Protein AF-A0A7S3YIJ9-F1 (afdb_monomer_lite)

Structure (mmCIF, N/CA/C/O backbone):
data_AF-A0A7S3YIJ9-F1
#
_entry.id   AF-A0A7S3YIJ9-F1
#
loop_
_atom_site.group_PDB
_atom_site.id
_atom_site.type_symbol
_atom_site.label_atom_id
_atom_site.label_alt_id
_atom_site.label_comp_id
_atom_site.label_asym_id
_atom_site.label_entity_id
_atom_site.label_seq_id
_atom_site.pdbx_PDB_ins_code
_atom_site.Cartn_x
_atom_site.Cartn_y
_atom_site.Cartn_z
_atom_site.occupancy
_atom_site.B_iso_or_equiv
_atom_site.auth_seq_id
_atom_site.auth_comp_id
_atom_site.auth_asym_id
_atom_site.auth_atom_id
_atom_site.pdbx_PDB_model_num
ATOM 1 N N . LEU A 1 1 ? -0.902 19.589 3.875 1.00 60.12 1 LEU A N 1
ATOM 2 C CA . LEU A 1 1 ? -0.367 18.543 4.776 1.00 60.12 1 LEU A CA 1
ATOM 3 C C . LEU A 1 1 ? 0.144 17.341 3.980 1.00 60.12 1 LEU A C 1
ATOM 5 O O . LEU A 1 1 ? 1.336 17.088 4.022 1.00 60.12 1 LEU A O 1
ATOM 9 N N . ASN A 1 2 ? -0.699 16.703 3.159 1.00 70.19 2 ASN A N 1
ATOM 10 C CA . ASN A 1 2 ? -0.339 15.495 2.394 1.00 70.19 2 ASN A CA 1
ATOM 11 C C . ASN A 1 2 ? 0.846 15.677 1.423 1.00 70.19 2 ASN A C 1
ATOM 13 O O . ASN A 1 2 ? 1.626 14.752 1.245 1.00 70.19 2 ASN A O 1
ATOM 17 N N . GLY A 1 3 ? 1.029 16.872 0.844 1.00 78.56 3 GLY A N 1
ATOM 18 C CA . GLY A 1 3 ? 2.178 17.152 -0.028 1.00 78.56 3 GLY A CA 1
ATOM 19 C C . GLY A 1 3 ? 3.529 17.107 0.697 1.00 78.56 3 GLY A C 1
ATOM 20 O O . GLY A 1 3 ? 4.491 16.573 0.164 1.00 78.56 3 GLY A O 1
ATOM 21 N N . TRP A 1 4 ? 3.597 17.590 1.941 1.00 83.06 4 TRP A N 1
ATOM 22 C CA . TRP A 1 4 ? 4.830 17.557 2.738 1.00 83.06 4 TRP A CA 1
ATOM 23 C C . TRP A 1 4 ? 5.163 16.134 3.202 1.00 83.06 4 TRP A C 1
ATOM 25 O O . TRP A 1 4 ? 6.315 15.713 3.170 1.00 83.06 4 TRP A O 1
ATOM 35 N N . THR A 1 5 ? 4.137 15.352 3.550 1.00 84.25 5 THR A N 1
ATOM 36 C CA . THR A 1 5 ? 4.284 13.919 3.835 1.00 84.25 5 THR A CA 1
ATOM 37 C C . THR A 1 5 ? 4.811 13.159 2.619 1.00 84.25 5 THR A C 1
ATOM 39 O O . THR A 1 5 ? 5.707 12.339 2.778 1.00 84.25 5 THR A O 1
ATOM 42 N N . ALA A 1 6 ? 4.325 13.466 1.411 1.00 83.19 6 ALA A N 1
ATOM 43 C CA . ALA A 1 6 ? 4.804 12.836 0.181 1.00 83.19 6 ALA A CA 1
ATOM 44 C C . ALA A 1 6 ? 6.285 13.144 -0.100 1.00 83.19 6 ALA A C 1
ATOM 46 O O . ALA A 1 6 ? 7.023 12.250 -0.505 1.00 83.19 6 ALA A O 1
ATOM 47 N N . VAL A 1 7 ? 6.741 14.372 0.176 1.00 86.56 7 VAL A N 1
ATOM 48 C CA . VAL A 1 7 ? 8.161 14.745 0.044 1.00 86.56 7 VAL A CA 1
ATOM 49 C C . VAL A 1 7 ? 9.034 13.907 0.975 1.00 86.56 7 VAL A C 1
ATOM 51 O O . VAL A 1 7 ? 10.029 13.339 0.531 1.00 86.56 7 VAL A O 1
ATOM 54 N N . PHE A 1 8 ? 8.653 13.768 2.247 1.00 87.88 8 PHE A N 1
ATOM 55 C CA . PHE A 1 8 ? 9.411 12.926 3.173 1.00 87.88 8 PHE A CA 1
ATOM 56 C C . PHE A 1 8 ? 9.314 11.441 2.844 1.00 87.88 8 PHE A C 1
ATOM 58 O O . PHE A 1 8 ? 10.317 10.743 2.927 1.00 87.88 8 PHE A O 1
ATOM 65 N N . GLN A 1 9 ? 8.146 10.950 2.434 1.00 88.12 9 GLN A N 1
ATOM 66 C CA . GLN A 1 9 ? 7.983 9.566 2.002 1.00 88.12 9 GLN A CA 1
ATOM 67 C C . GLN A 1 9 ? 8.887 9.259 0.807 1.00 88.12 9 GLN A C 1
ATOM 69 O O . GLN A 1 9 ? 9.525 8.216 0.800 1.00 88.12 9 GLN A O 1
ATOM 74 N N . PHE A 1 10 ? 9.005 10.175 -0.156 1.00 87.44 10 PHE A N 1
ATOM 75 C CA . PHE A 1 10 ? 9.940 10.036 -1.269 1.00 87.44 10 PHE A CA 1
ATOM 76 C C . PHE A 1 10 ? 11.404 10.093 -0.804 1.00 87.44 10 PHE A C 1
ATOM 78 O O . PHE A 1 10 ? 12.212 9.253 -1.198 1.00 87.44 10 PHE A O 1
ATOM 85 N N . ALA A 1 11 ? 11.740 11.026 0.094 1.00 89.81 11 ALA A N 1
ATOM 86 C CA . ALA A 1 11 ? 13.089 11.158 0.641 1.00 89.81 11 ALA A CA 1
ATOM 87 C C . ALA A 1 11 ? 13.539 9.910 1.419 1.00 89.81 11 ALA A C 1
ATOM 89 O O . ALA A 1 11 ? 14.686 9.496 1.288 1.00 89.81 11 ALA A O 1
ATOM 90 N N . PHE A 1 12 ? 12.642 9.291 2.192 1.00 89.88 12 PHE A N 1
ATOM 91 C CA . PHE A 1 12 ? 12.912 8.046 2.914 1.00 89.88 12 PHE A CA 1
ATOM 92 C C . PHE A 1 12 ? 12.752 6.797 2.038 1.00 89.88 12 PHE A C 1
ATOM 94 O O . PHE A 1 12 ? 13.395 5.787 2.312 1.00 89.88 12 PHE A O 1
ATOM 101 N N . ALA A 1 13 ? 11.971 6.845 0.957 1.00 86.88 13 ALA A N 1
ATOM 102 C CA . ALA A 1 13 ? 11.874 5.734 0.013 1.00 86.88 13 ALA A CA 1
ATOM 103 C C . ALA A 1 13 ? 13.211 5.458 -0.689 1.00 86.88 13 ALA A C 1
ATOM 105 O O . ALA A 1 13 ? 13.524 4.301 -0.937 1.00 86.88 13 ALA A O 1
ATOM 106 N N . LEU A 1 14 ? 14.029 6.484 -0.954 1.00 85.06 14 LEU A N 1
ATOM 107 C CA . LEU A 1 14 ? 15.352 6.329 -1.576 1.00 85.06 14 LEU A CA 1
ATOM 108 C C . LEU A 1 14 ? 16.327 5.447 -0.767 1.00 85.06 14 LEU A C 1
ATOM 110 O O . LEU A 1 14 ? 16.846 4.485 -1.332 1.00 85.06 14 LEU A O 1
ATOM 114 N N . PRO A 1 15 ? 16.586 5.691 0.532 1.00 85.62 15 PRO A N 1
ATOM 115 C CA . PRO A 1 15 ? 17.427 4.801 1.328 1.00 85.62 15 PRO A CA 1
ATOM 116 C C . PRO A 1 15 ? 16.769 3.439 1.575 1.00 85.62 15 PRO A C 1
ATOM 118 O O . PRO A 1 15 ? 17.477 2.437 1.632 1.00 85.62 15 PRO A O 1
ATOM 121 N N . LEU A 1 16 ? 15.434 3.370 1.676 1.00 85.31 16 LEU A N 1
ATOM 122 C CA . LEU A 1 16 ? 14.714 2.096 1.801 1.00 85.31 16 LEU A CA 1
ATOM 123 C C . LEU A 1 16 ? 14.695 1.282 0.495 1.00 85.31 16 LEU A C 1
ATOM 125 O O . LEU A 1 16 ? 14.487 0.071 0.544 1.00 85.31 16 LEU A O 1
ATOM 129 N N . ALA A 1 17 ? 14.965 1.901 -0.655 1.00 82.69 17 ALA A N 1
ATOM 130 C CA . ALA A 1 17 ? 15.086 1.190 -1.921 1.00 82.69 17 ALA A CA 1
ATOM 131 C C . ALA A 1 17 ? 16.295 0.243 -1.932 1.00 82.69 17 ALA A C 1
ATOM 133 O O . ALA A 1 17 ? 16.249 -0.770 -2.617 1.00 82.69 17 ALA A O 1
ATOM 134 N N . LEU A 1 18 ? 17.344 0.520 -1.146 1.00 82.81 18 LEU A N 1
ATOM 135 C CA . LEU A 1 18 ? 18.529 -0.340 -1.039 1.00 82.81 18 LEU A CA 1
ATOM 136 C C . LEU A 1 18 ? 18.207 -1.732 -0.465 1.00 82.81 18 LEU A C 1
ATOM 138 O O . LEU A 1 18 ? 18.476 -2.721 -1.144 1.00 82.81 18 LEU A O 1
ATOM 142 N N . PRO A 1 19 ? 17.620 -1.869 0.741 1.00 83.44 19 PRO A N 1
ATOM 143 C CA . PRO A 1 19 ? 17.236 -3.182 1.249 1.00 83.44 19 PRO A CA 1
ATOM 144 C C . PRO A 1 19 ? 16.117 -3.818 0.418 1.00 83.44 19 PRO A C 1
ATOM 146 O O . PRO A 1 19 ? 16.112 -5.034 0.266 1.00 83.44 19 PRO A O 1
ATOM 149 N N . ALA A 1 20 ? 15.206 -3.025 -0.159 1.00 81.00 20 ALA A N 1
ATOM 150 C CA . ALA A 1 20 ? 14.156 -3.550 -1.032 1.00 81.00 20 ALA A CA 1
ATOM 151 C C . ALA A 1 20 ? 14.728 -4.180 -2.315 1.00 81.00 20 ALA A C 1
ATOM 153 O O . ALA A 1 20 ? 14.278 -5.240 -2.729 1.00 81.00 20 ALA A O 1
ATOM 154 N N . ALA A 1 21 ? 15.754 -3.564 -2.903 1.00 79.62 21 ALA A N 1
ATOM 155 C CA . ALA A 1 21 ? 16.477 -4.087 -4.058 1.00 79.62 21 ALA A CA 1
ATOM 156 C C . ALA A 1 21 ? 17.236 -5.390 -3.760 1.00 79.62 21 ALA A C 1
ATOM 158 O O . ALA A 1 21 ? 17.307 -6.268 -4.615 1.00 79.62 21 ALA A O 1
ATOM 159 N N . LEU A 1 22 ? 17.785 -5.522 -2.548 1.00 80.12 22 LEU A N 1
ATOM 160 C CA . LEU A 1 22 ? 18.491 -6.731 -2.114 1.00 80.12 22 LEU A CA 1
ATOM 161 C C . LEU A 1 22 ? 17.541 -7.876 -1.738 1.00 80.12 22 LEU A C 1
ATOM 163 O O . LEU A 1 22 ? 17.917 -9.037 -1.862 1.00 80.12 22 LEU A O 1
ATOM 167 N N . ALA A 1 23 ? 16.342 -7.549 -1.252 1.00 82.12 23 ALA A N 1
ATOM 168 C CA . ALA A 1 23 ? 15.307 -8.517 -0.889 1.00 82.12 23 ALA A CA 1
ATOM 169 C C . ALA A 1 23 ? 14.385 -8.896 -2.062 1.00 82.12 23 ALA A C 1
ATOM 171 O O . ALA A 1 23 ? 13.575 -9.808 -1.920 1.00 82.12 23 ALA A O 1
ATOM 172 N N . GLY A 1 24 ? 14.467 -8.178 -3.184 1.00 71.25 24 GLY A N 1
ATOM 173 C CA . GLY A 1 24 ? 13.693 -8.461 -4.385 1.00 71.25 24 GLY A CA 1
ATOM 174 C C . GLY A 1 24 ? 14.222 -9.676 -5.143 1.00 71.25 24 GLY A C 1
ATOM 175 O O . GLY A 1 24 ? 15.408 -9.995 -5.098 1.00 71.25 24 GLY A O 1
ATOM 176 N N . GLU A 1 25 ? 13.331 -10.331 -5.877 1.00 68.62 25 GLU A N 1
ATOM 177 C CA . GLU A 1 25 ? 13.675 -11.369 -6.845 1.00 68.62 25 GLU A CA 1
ATOM 178 C C . GLU A 1 25 ? 13.544 -10.765 -8.252 1.00 68.62 25 GLU A C 1
ATOM 180 O O . GLU A 1 25 ? 12.441 -10.356 -8.620 1.00 68.62 25 GLU A O 1
ATOM 185 N N . PRO A 1 26 ? 14.617 -10.666 -9.060 1.00 70.00 26 PRO A N 1
ATOM 186 C CA . PRO A 1 26 ? 16.020 -11.005 -8.794 1.00 70.00 26 PRO A CA 1
ATOM 187 C C . PRO A 1 26 ? 16.747 -9.961 -7.913 1.00 70.00 26 PRO A C 1
ATOM 189 O O . PRO A 1 26 ? 16.439 -8.770 -7.996 1.00 70.00 26 PRO A O 1
ATOM 192 N N . PRO A 1 27 ? 17.756 -10.369 -7.116 1.00 68.38 27 PRO A N 1
ATOM 193 C CA . PRO A 1 27 ? 18.505 -9.449 -6.265 1.00 68.38 27 PRO A CA 1
ATOM 194 C C . PRO A 1 27 ? 19.361 -8.520 -7.127 1.00 68.38 27 PRO A C 1
ATOM 196 O O . PRO A 1 27 ? 20.263 -8.968 -7.840 1.00 68.38 27 PRO A O 1
ATOM 199 N N . VAL A 1 28 ? 19.092 -7.217 -7.061 1.00 75.06 28 VAL A N 1
ATOM 200 C CA . VAL A 1 28 ? 19.828 -6.222 -7.851 1.00 75.06 28 VAL A CA 1
ATOM 201 C C . VAL A 1 28 ? 20.912 -5.566 -7.005 1.00 75.06 28 VAL A C 1
ATOM 203 O O . VAL A 1 28 ? 20.683 -5.134 -5.873 1.00 75.06 28 VAL A O 1
ATOM 206 N N . SER A 1 29 ? 22.122 -5.477 -7.559 1.00 79.31 29 SER A N 1
ATOM 207 C CA . SER A 1 29 ? 23.230 -4.817 -6.869 1.00 79.31 29 SER A CA 1
ATOM 208 C C . SER A 1 29 ? 22.936 -3.315 -6.714 1.00 79.31 29 SER A C 1
ATOM 210 O O . SER A 1 29 ? 22.378 -2.705 -7.632 1.00 79.31 29 SER A O 1
ATOM 212 N N . PRO A 1 30 ? 23.354 -2.659 -5.611 1.00 75.12 30 PRO A N 1
ATOM 213 C CA . PRO A 1 30 ? 23.094 -1.231 -5.378 1.00 75.12 30 PRO A CA 1
ATOM 214 C C . PRO A 1 30 ? 23.571 -0.300 -6.507 1.00 75.12 30 PRO A C 1
ATOM 216 O O . PRO A 1 30 ? 23.012 0.776 -6.704 1.00 75.12 30 PRO A O 1
ATOM 219 N N . SER A 1 31 ? 24.586 -0.716 -7.270 1.00 78.06 31 SER A N 1
ATOM 220 C CA . SER A 1 31 ? 25.124 0.003 -8.432 1.00 78.06 31 SER A CA 1
ATOM 221 C C . SER A 1 31 ? 24.225 -0.046 -9.672 1.00 78.06 31 SER A C 1
ATOM 223 O O . SER A 1 31 ? 24.299 0.841 -10.519 1.00 78.06 31 SER A O 1
ATOM 225 N N . GLU A 1 32 ? 23.374 -1.062 -9.793 1.00 81.62 32 GLU A N 1
ATOM 226 C CA . GLU A 1 32 ? 22.470 -1.264 -10.935 1.00 81.62 32 GLU A CA 1
ATOM 227 C C . GLU A 1 32 ? 21.066 -0.709 -10.663 1.00 81.62 32 GLU A C 1
ATOM 229 O O . GLU A 1 32 ? 20.266 -0.524 -11.577 1.00 81.62 32 GLU A O 1
ATOM 234 N N . LEU A 1 33 ? 20.792 -0.355 -9.409 1.00 81.25 33 LEU A N 1
ATOM 235 C CA . LEU A 1 33 ? 19.554 0.257 -8.939 1.00 81.25 33 LEU A CA 1
ATOM 236 C C . LEU A 1 33 ? 19.111 1.491 -9.757 1.00 81.25 33 LEU A C 1
ATOM 238 O O . LEU A 1 33 ? 17.955 1.519 -10.184 1.00 81.25 33 LEU A O 1
ATOM 242 N N . PRO A 1 34 ? 19.976 2.483 -10.070 1.00 84.50 34 PRO A N 1
ATOM 243 C CA . PRO A 1 34 ? 19.568 3.618 -10.902 1.00 84.50 34 PRO A CA 1
ATOM 244 C C . PRO A 1 34 ? 19.256 3.217 -12.350 1.00 84.50 34 PRO A C 1
ATOM 246 O O . PRO A 1 34 ? 18.376 3.816 -12.969 1.00 84.50 34 PRO A O 1
ATOM 249 N N . ARG A 1 35 ? 19.925 2.186 -12.885 1.00 83.81 35 ARG A N 1
ATOM 250 C CA . ARG A 1 35 ? 19.630 1.658 -14.223 1.00 83.81 35 ARG A CA 1
ATOM 251 C C . ARG A 1 35 ? 18.258 0.983 -14.239 1.00 83.81 35 ARG A C 1
ATOM 253 O O . ARG A 1 35 ? 17.462 1.300 -15.114 1.00 83.81 35 ARG A O 1
ATOM 260 N N . ASN A 1 36 ? 17.946 0.160 -13.238 1.00 81.06 36 ASN A N 1
ATOM 261 C CA . ASN A 1 36 ? 16.635 -0.483 -13.096 1.00 81.06 36 ASN A CA 1
ATOM 262 C C . ASN A 1 36 ? 15.500 0.537 -12.912 1.00 81.06 36 ASN A C 1
ATOM 264 O O . ASN A 1 36 ? 14.450 0.413 -13.539 1.00 81.06 36 ASN A O 1
ATOM 268 N N . LEU A 1 37 ? 15.723 1.595 -12.122 1.00 83.81 37 LEU A N 1
ATOM 269 C CA . LEU A 1 37 ? 14.760 2.695 -11.980 1.00 83.81 37 LEU A CA 1
ATOM 270 C C . LEU A 1 37 ? 14.493 3.399 -13.317 1.00 83.81 37 LEU A C 1
ATOM 272 O O . LEU A 1 37 ? 13.344 3.702 -13.637 1.00 83.81 37 LEU A O 1
A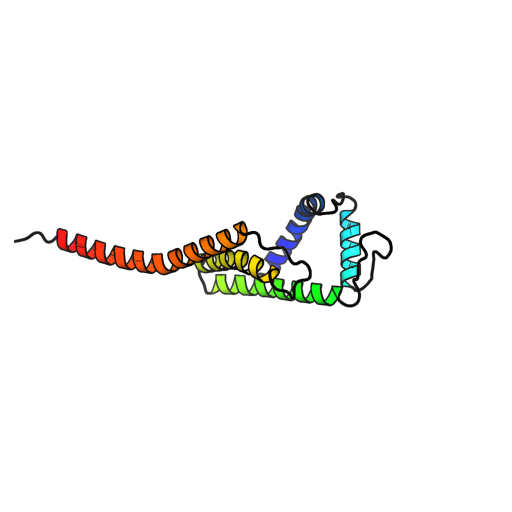TOM 276 N N . TRP A 1 38 ? 15.538 3.639 -14.112 1.00 84.88 38 TRP A N 1
ATOM 277 C CA . TRP A 1 38 ? 15.397 4.269 -15.423 1.00 84.88 38 TRP A CA 1
ATOM 278 C C . TRP A 1 38 ? 14.672 3.369 -16.430 1.00 84.88 38 TRP A C 1
ATOM 280 O O . TRP A 1 38 ? 13.804 3.836 -17.165 1.00 84.88 38 TRP A O 1
ATOM 290 N N . GLN A 1 39 ? 14.975 2.070 -16.434 1.00 81.94 39 GLN A N 1
ATOM 291 C CA . GLN A 1 39 ? 14.296 1.086 -17.283 1.00 81.94 39 GLN A CA 1
ATOM 292 C C . GLN A 1 39 ? 12.817 0.927 -16.897 1.00 81.94 39 GLN A C 1
ATOM 294 O O . GLN A 1 39 ? 11.957 0.886 -17.777 1.00 81.94 39 GLN A O 1
ATOM 299 N N . GLY A 1 40 ? 12.499 0.958 -15.600 1.00 80.50 40 GLY A N 1
ATOM 300 C CA . GLY A 1 40 ? 11.119 1.003 -15.112 1.00 80.50 40 GLY A CA 1
ATOM 301 C C . GLY A 1 40 ? 10.379 2.281 -15.527 1.00 80.50 40 GLY A C 1
ATOM 302 O O . GLY A 1 40 ? 9.212 2.222 -15.911 1.00 80.50 40 GLY A O 1
ATOM 303 N N . LEU A 1 41 ? 11.058 3.435 -15.529 1.00 84.31 41 LEU A N 1
ATOM 304 C CA . LEU A 1 41 ? 10.480 4.694 -16.013 1.00 84.31 41 LEU A CA 1
ATOM 305 C C . LEU A 1 41 ? 10.211 4.657 -17.526 1.00 84.31 41 LEU A C 1
ATOM 307 O O . LEU A 1 41 ? 9.171 5.130 -17.981 1.00 84.31 41 LEU A O 1
ATOM 311 N N . LEU A 1 42 ? 11.117 4.065 -18.306 1.00 82.25 42 LEU A N 1
ATOM 312 C CA . LEU A 1 42 ? 10.908 3.835 -19.737 1.00 82.25 42 LEU A CA 1
ATOM 313 C C . LEU A 1 42 ? 9.697 2.924 -19.979 1.00 82.25 42 LEU A C 1
ATOM 315 O O . LEU A 1 42 ? 8.850 3.261 -20.807 1.00 82.25 42 LEU A O 1
ATOM 319 N N . CYS A 1 43 ? 9.557 1.853 -19.194 1.00 80.94 43 CYS A N 1
ATOM 320 C CA . CYS A 1 43 ? 8.390 0.972 -19.233 1.00 80.94 43 CYS A CA 1
ATOM 321 C C . CYS A 1 43 ? 7.087 1.720 -18.905 1.00 80.94 43 CYS A C 1
ATOM 323 O O . CYS A 1 43 ? 6.075 1.544 -19.586 1.00 80.94 43 CYS A O 1
ATOM 325 N N . PHE A 1 44 ? 7.122 2.625 -17.921 1.00 82.00 44 PHE A N 1
ATOM 326 C CA . PHE A 1 44 ? 5.991 3.495 -17.591 1.00 82.00 44 PHE A CA 1
ATOM 327 C C . PHE A 1 44 ? 5.619 4.449 -18.737 1.00 82.00 44 PHE A C 1
ATOM 329 O O . PHE A 1 44 ? 4.439 4.689 -18.983 1.00 82.00 44 PHE A O 1
ATOM 336 N N . CYS A 1 45 ? 6.605 4.944 -19.486 1.00 82.38 45 CYS A N 1
ATOM 337 C CA . CYS A 1 45 ? 6.387 5.731 -20.703 1.00 82.38 45 CYS A CA 1
ATOM 338 C C . CYS A 1 45 ? 5.972 4.879 -21.9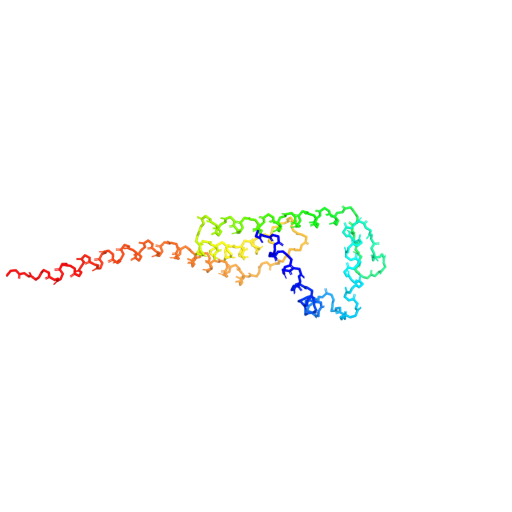21 1.00 82.38 45 CYS A C 1
ATOM 340 O O . CYS A 1 45 ? 5.811 5.420 -23.015 1.00 82.38 45 CYS A O 1
ATOM 342 N N . GLY A 1 46 ? 5.793 3.564 -21.757 1.00 73.62 46 GLY A N 1
ATOM 343 C CA . GLY A 1 46 ? 5.396 2.644 -22.825 1.00 73.62 46 GLY A CA 1
ATOM 344 C C . GLY A 1 46 ? 6.541 2.221 -23.747 1.00 73.62 46 GLY A C 1
ATOM 345 O O . GLY A 1 46 ? 6.284 1.673 -24.817 1.00 73.62 46 GLY A O 1
ATOM 346 N N . VAL A 1 47 ? 7.794 2.461 -23.353 1.00 78.19 47 VAL A N 1
ATOM 347 C CA . VAL A 1 47 ? 8.984 2.022 -24.088 1.00 78.19 47 VAL A CA 1
ATOM 348 C C . VAL A 1 47 ? 9.460 0.694 -23.506 1.00 78.19 47 VAL A C 1
ATOM 350 O O . VAL A 1 47 ? 9.866 0.623 -22.347 1.00 78.19 47 VAL A O 1
ATOM 353 N N . ASN A 1 48 ? 9.431 -0.364 -24.316 1.00 71.31 48 ASN A N 1
ATOM 354 C CA . ASN A 1 48 ? 9.967 -1.664 -23.915 1.00 71.31 48 ASN A CA 1
ATOM 355 C C . ASN A 1 48 ? 11.496 -1.556 -23.791 1.00 71.31 48 ASN A C 1
ATOM 357 O O . ASN A 1 48 ? 12.174 -1.255 -24.773 1.00 71.31 48 ASN A O 1
ATOM 361 N N . SER A 1 49 ? 12.033 -1.774 -22.586 1.00 61.84 49 SER A N 1
ATOM 362 C CA . SER A 1 49 ? 13.474 -1.655 -22.311 1.00 61.84 49 SER A CA 1
ATOM 363 C C . SER A 1 49 ? 14.217 -3.001 -22.276 1.00 61.84 49 SER A C 1
ATOM 365 O O . SER A 1 49 ? 15.448 -2.996 -22.324 1.00 61.84 49 SER A O 1
ATOM 367 N N . GLN A 1 50 ? 13.502 -4.121 -22.167 1.00 59.97 50 GLN A N 1
ATOM 368 C CA . GLN A 1 50 ? 14.032 -5.488 -22.087 1.00 59.97 50 GLN A CA 1
ATOM 369 C C . GLN A 1 50 ? 13.350 -6.342 -23.163 1.00 59.97 50 GLN A C 1
ATOM 371 O O . GLN A 1 50 ? 12.248 -6.850 -22.967 1.00 59.97 50 GLN A O 1
ATOM 376 N N . THR A 1 51 ? 13.981 -6.449 -24.334 1.00 57.38 51 THR A N 1
ATOM 377 C CA . THR A 1 51 ? 13.477 -7.235 -25.477 1.00 57.38 51 THR A CA 1
ATOM 378 C C . THR A 1 51 ? 14.216 -8.561 -25.680 1.00 57.38 51 THR A C 1
ATOM 380 O O . THR A 1 51 ? 13.814 -9.337 -26.540 1.00 57.38 51 THR A O 1
ATOM 383 N N . GLU A 1 52 ? 15.266 -8.850 -24.903 1.00 51.28 52 GLU A N 1
ATOM 384 C CA . GLU A 1 52 ? 16.052 -10.090 -24.990 1.00 51.28 52 GLU A CA 1
ATOM 385 C C . GLU A 1 52 ? 16.361 -10.642 -23.582 1.00 51.28 52 GLU A C 1
ATOM 387 O O . GLU A 1 52 ? 17.022 -9.977 -22.790 1.00 51.28 52 GLU A O 1
ATOM 392 N N . GLY A 1 53 ? 15.883 -11.855 -23.259 1.00 57.66 53 GLY A N 1
ATOM 393 C CA . GLY A 1 53 ? 16.085 -12.518 -21.956 1.00 57.66 53 GLY A CA 1
ATOM 394 C C . GLY A 1 53 ? 14.964 -13.507 -21.584 1.00 57.66 53 GLY A C 1
ATOM 395 O O . GLY A 1 53 ? 13.997 -13.648 -22.329 1.00 57.66 53 GLY A O 1
ATOM 396 N N . SER A 1 54 ? 15.074 -14.196 -20.434 1.00 52.47 54 SER A N 1
ATOM 397 C CA . SER A 1 54 ? 14.029 -15.120 -19.928 1.00 52.47 54 SER A CA 1
ATOM 398 C C . SER A 1 54 ? 12.826 -14.415 -19.285 1.00 52.47 54 SER A C 1
ATOM 400 O O . SER A 1 54 ? 11.819 -15.062 -19.014 1.00 52.47 54 SER A O 1
ATOM 402 N N . HIS A 1 55 ? 12.924 -13.102 -19.057 1.00 58.50 55 HIS A N 1
ATOM 403 C CA . HIS A 1 55 ? 11.868 -12.246 -18.517 1.00 58.50 55 HIS A CA 1
ATOM 404 C C . HIS A 1 55 ? 11.619 -11.105 -19.508 1.00 58.50 55 HIS A C 1
ATOM 406 O O . HIS A 1 55 ? 12.336 -10.108 -19.509 1.00 58.50 55 HIS A O 1
ATOM 412 N N . MET A 1 56 ? 10.664 -11.302 -20.419 1.00 59.28 56 MET A N 1
ATOM 413 C CA . MET A 1 56 ? 10.283 -10.287 -21.402 1.00 59.28 56 MET A CA 1
ATOM 414 C C . MET A 1 56 ? 9.290 -9.299 -20.790 1.00 59.28 56 MET A C 1
ATOM 416 O O . MET A 1 56 ? 8.218 -9.697 -20.333 1.00 59.28 56 MET A O 1
ATOM 420 N N . ASP A 1 57 ? 9.623 -8.010 -20.838 1.00 63.81 57 ASP A N 1
ATOM 421 C CA . ASP A 1 57 ? 8.738 -6.948 -20.365 1.00 63.81 57 ASP A CA 1
ATOM 422 C C . ASP A 1 57 ? 7.773 -6.525 -21.482 1.00 63.81 57 ASP A C 1
ATOM 424 O O . ASP A 1 57 ? 8.159 -5.901 -22.474 1.00 63.81 57 ASP A O 1
ATOM 428 N N . HIS A 1 58 ? 6.485 -6.824 -21.314 1.00 66.31 58 HIS A N 1
ATOM 429 C CA . HIS A 1 58 ? 5.422 -6.316 -22.184 1.00 66.31 58 HIS A CA 1
ATOM 430 C C . HIS A 1 58 ? 4.879 -4.983 -21.640 1.00 66.31 58 HIS A C 1
ATOM 432 O O . HIS A 1 58 ? 3.801 -4.927 -21.043 1.00 66.31 58 HIS A O 1
ATOM 438 N N . CYS A 1 59 ? 5.627 -3.892 -21.831 1.00 72.12 59 CYS A N 1
ATOM 439 C CA . CYS A 1 59 ? 5.232 -2.565 -21.341 1.00 72.12 59 CYS A CA 1
ATOM 440 C C . CYS A 1 59 ? 4.139 -1.922 -22.208 1.00 72.12 59 CYS A C 1
ATOM 442 O O . CYS A 1 59 ? 3.244 -1.259 -21.686 1.00 72.12 59 CYS A O 1
ATOM 444 N N . TYR A 1 60 ? 4.150 -2.137 -23.524 1.00 69.19 60 TYR A N 1
ATOM 445 C CA . TYR A 1 60 ? 3.132 -1.600 -24.435 1.00 69.19 60 TYR A CA 1
ATOM 446 C C . TYR A 1 60 ? 2.066 -2.653 -24.791 1.00 69.19 60 TYR A C 1
ATOM 448 O O . TYR A 1 60 ? 2.454 -3.753 -25.188 1.00 69.19 60 TYR A O 1
ATOM 456 N N . PRO A 1 61 ? 0.744 -2.358 -24.743 1.00 62.97 61 PRO A N 1
ATOM 457 C CA . PRO A 1 61 ? 0.060 -1.110 -24.348 1.00 62.97 61 PRO A CA 1
ATOM 458 C C . PRO A 1 61 ? -0.473 -1.093 -22.897 1.00 62.97 61 PRO A C 1
ATOM 460 O O . PRO A 1 61 ? -1.061 -0.106 -22.458 1.00 62.97 61 PRO A O 1
ATOM 463 N N . THR A 1 62 ? -0.325 -2.188 -22.152 1.00 70.50 62 THR A N 1
ATOM 464 C CA . THR A 1 62 ? -0.988 -2.401 -20.855 1.00 70.50 62 THR A CA 1
ATOM 465 C C . THR A 1 62 ? -0.224 -1.844 -19.655 1.00 70.50 62 THR A C 1
ATOM 467 O O . THR A 1 62 ? -0.855 -1.470 -18.666 1.00 70.50 62 THR A O 1
ATOM 470 N N . GLY A 1 63 ? 1.107 -1.744 -19.728 1.00 77.44 63 GLY A N 1
ATOM 471 C CA . GLY A 1 63 ? 1.964 -1.314 -18.617 1.00 77.44 63 GLY A CA 1
ATOM 472 C C . GLY A 1 63 ? 1.586 0.060 -18.048 1.00 77.44 63 GLY A C 1
ATOM 473 O O . GLY A 1 63 ? 1.239 0.141 -16.867 1.00 77.44 63 GLY A O 1
ATOM 474 N N . PRO A 1 64 ? 1.546 1.129 -18.867 1.00 82.12 64 PRO A N 1
ATOM 475 C CA . PRO A 1 64 ? 1.167 2.462 -18.406 1.00 82.12 64 PRO A CA 1
ATOM 476 C C . PRO A 1 64 ? -0.220 2.491 -17.757 1.00 82.12 64 PRO A C 1
ATOM 478 O O . PRO A 1 64 ? -0.399 3.112 -16.716 1.00 82.12 64 PRO A O 1
ATOM 481 N N . ILE A 1 65 ? -1.198 1.769 -18.318 1.00 83.25 65 ILE A N 1
ATOM 482 C CA . ILE A 1 65 ? -2.582 1.767 -17.822 1.00 83.25 65 ILE A CA 1
ATOM 483 C C . ILE A 1 65 ? -2.664 1.138 -16.428 1.00 83.25 65 ILE A C 1
ATOM 485 O O . ILE A 1 65 ? -3.247 1.739 -15.524 1.00 83.25 65 ILE A O 1
ATOM 489 N N . PHE A 1 66 ? -2.063 -0.039 -16.229 1.00 82.19 66 PHE A N 1
ATOM 490 C CA . PHE A 1 66 ? -2.066 -0.704 -14.923 1.00 82.19 66 PHE A CA 1
ATOM 491 C C . PHE A 1 66 ? -1.319 0.114 -13.867 1.00 82.19 66 PHE A C 1
ATOM 493 O O . PHE A 1 66 ? -1.826 0.284 -12.757 1.00 82.19 66 PHE A O 1
ATOM 500 N N . VAL A 1 67 ? -0.161 0.682 -14.217 1.00 83.81 67 VAL A N 1
ATOM 501 C CA . VAL A 1 67 ? 0.637 1.490 -13.283 1.00 83.81 67 VAL A CA 1
ATOM 502 C C . VAL A 1 67 ? -0.072 2.802 -12.938 1.00 83.81 67 VAL A C 1
ATOM 504 O O . VAL A 1 67 ? -0.144 3.164 -11.764 1.00 83.81 67 VAL A O 1
ATOM 507 N N . THR A 1 68 ? -0.659 3.503 -13.914 1.00 85.81 68 THR A N 1
ATOM 508 C CA . THR A 1 68 ? -1.433 4.729 -13.657 1.00 85.81 68 THR A CA 1
ATOM 509 C C . THR A 1 68 ? -2.666 4.446 -12.805 1.00 85.81 68 THR A C 1
ATOM 511 O O . THR A 1 68 ? -2.936 5.197 -11.867 1.00 85.81 68 THR A O 1
ATOM 514 N N . LEU A 1 69 ? -3.393 3.360 -13.079 1.00 88.31 69 LEU A N 1
ATOM 515 C CA . LEU A 1 69 ? -4.551 2.964 -12.280 1.00 88.31 69 LEU A CA 1
ATOM 516 C C . LEU A 1 69 ? -4.137 2.638 -10.838 1.00 88.31 69 LEU A C 1
ATOM 518 O O . LEU A 1 69 ? -4.747 3.139 -9.892 1.00 88.31 69 LEU A O 1
ATOM 522 N N . TYR A 1 70 ? -3.060 1.870 -10.664 1.00 85.81 70 TYR A N 1
ATOM 523 C CA . TYR A 1 70 ? -2.496 1.555 -9.352 1.00 85.81 70 TYR A CA 1
ATOM 524 C C . TYR A 1 70 ? -2.076 2.816 -8.585 1.00 85.81 70 TYR A C 1
ATOM 526 O O . TYR A 1 70 ? -2.433 2.975 -7.414 1.00 85.81 70 TYR A O 1
ATOM 534 N N . LEU A 1 71 ? -1.370 3.746 -9.234 1.00 86.62 71 LEU A N 1
ATOM 535 C CA . LEU A 1 71 ? -0.968 5.021 -8.633 1.00 86.62 71 LEU A CA 1
ATOM 536 C C . LEU A 1 71 ? -2.182 5.868 -8.234 1.00 86.62 71 LEU A C 1
ATOM 538 O O . LEU A 1 71 ? -2.214 6.403 -7.124 1.00 86.62 71 LEU A O 1
ATOM 542 N N . ALA A 1 72 ? -3.201 5.949 -9.091 1.00 90.94 72 ALA A N 1
ATOM 543 C CA . ALA A 1 72 ? -4.431 6.680 -8.801 1.00 90.94 72 ALA A CA 1
ATOM 544 C C . ALA A 1 72 ? -5.156 6.106 -7.570 1.00 90.94 72 ALA A C 1
ATOM 546 O O . ALA A 1 72 ? -5.540 6.865 -6.675 1.00 90.94 72 ALA A O 1
ATOM 547 N N . PHE A 1 73 ? -5.276 4.777 -7.471 1.00 88.62 73 PHE A N 1
ATOM 548 C CA . PHE A 1 73 ? -5.855 4.122 -6.294 1.00 88.62 73 PHE A CA 1
ATOM 549 C C . PHE A 1 73 ? -5.016 4.327 -5.030 1.00 88.62 73 PHE A C 1
ATOM 551 O O . PHE A 1 73 ? -5.585 4.598 -3.974 1.00 88.62 73 PHE A O 1
ATOM 558 N N . ASN A 1 74 ? -3.685 4.266 -5.116 1.00 87.56 74 ASN A N 1
ATOM 559 C CA . ASN A 1 74 ? -2.803 4.513 -3.970 1.00 87.56 74 ASN A CA 1
ATOM 560 C C . ASN A 1 74 ? -2.914 5.954 -3.456 1.00 87.56 74 ASN A C 1
ATOM 562 O O . ASN A 1 74 ? -2.976 6.186 -2.246 1.00 87.56 74 ASN A O 1
ATOM 566 N N . ILE A 1 75 ? -2.981 6.938 -4.355 1.00 88.38 75 ILE A N 1
ATOM 567 C CA . ILE A 1 75 ? -3.207 8.340 -3.977 1.00 88.38 75 ILE A CA 1
ATOM 568 C C . ILE A 1 75 ? -4.596 8.494 -3.344 1.00 88.38 75 ILE A C 1
ATOM 570 O O . ILE A 1 75 ? -4.721 9.105 -2.280 1.00 88.38 75 ILE A O 1
ATOM 574 N N . GLY A 1 76 ? -5.624 7.893 -3.950 1.00 89.75 76 GLY A N 1
ATOM 575 C CA . GLY A 1 76 ? -6.984 7.874 -3.410 1.00 89.75 76 GLY A CA 1
ATOM 576 C C . GLY A 1 76 ? -7.049 7.274 -2.004 1.00 89.75 76 GLY A C 1
ATOM 577 O O . GLY A 1 76 ? -7.626 7.885 -1.105 1.00 89.75 76 GLY A O 1
ATOM 578 N N . TYR A 1 77 ? -6.391 6.135 -1.778 1.00 86.94 77 TYR A N 1
ATOM 579 C CA . TYR A 1 77 ? -6.305 5.482 -0.472 1.00 86.94 77 TYR A CA 1
ATOM 580 C C . TYR A 1 77 ? -5.642 6.381 0.577 1.00 86.94 77 TYR A C 1
ATOM 582 O O . TYR A 1 77 ? -6.183 6.558 1.668 1.00 86.94 77 TYR A O 1
ATOM 590 N N . ASN A 1 78 ? -4.527 7.033 0.234 1.00 87.06 78 ASN A N 1
ATOM 591 C CA . ASN A 1 78 ? -3.866 7.980 1.134 1.00 87.06 78 ASN A CA 1
ATOM 592 C C . ASN A 1 78 ? -4.771 9.175 1.495 1.00 87.06 78 ASN A C 1
ATOM 594 O O . ASN A 1 78 ? -4.792 9.609 2.648 1.00 87.06 78 ASN A O 1
ATOM 598 N N . ILE A 1 79 ? -5.564 9.689 0.547 1.00 89.31 79 ILE A N 1
ATOM 599 C CA . ILE A 1 79 ? -6.542 10.756 0.818 1.00 89.31 79 ILE A CA 1
ATOM 600 C C . ILE A 1 79 ? -7.663 10.249 1.736 1.00 89.31 79 ILE A C 1
ATOM 602 O O . ILE A 1 79 ? -7.994 10.919 2.719 1.00 89.31 79 ILE A O 1
ATOM 606 N N . LEU A 1 80 ? -8.220 9.066 1.459 1.00 87.00 80 LEU A N 1
ATOM 607 C CA . LEU A 1 80 ? -9.268 8.444 2.275 1.00 87.00 80 LEU A CA 1
ATOM 608 C C . LEU A 1 80 ? -8.798 8.200 3.715 1.00 87.00 80 LEU A C 1
ATOM 610 O O . LEU A 1 80 ? -9.530 8.516 4.653 1.00 87.00 80 LEU A O 1
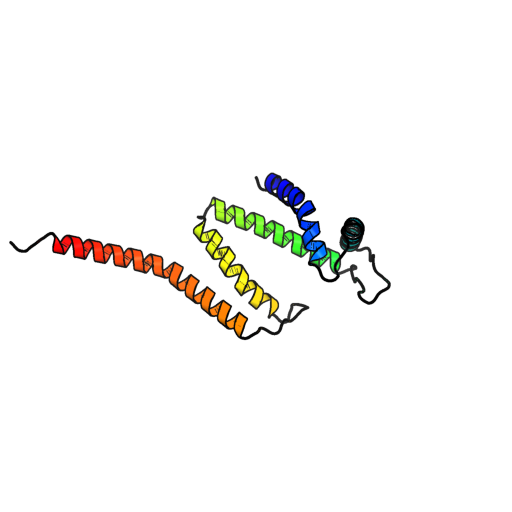ATOM 614 N N . MET A 1 81 ? -7.564 7.730 3.908 1.00 84.88 81 MET A N 1
ATOM 615 C CA . MET A 1 81 ? -6.976 7.529 5.237 1.00 84.88 81 MET A CA 1
ATOM 616 C C . MET A 1 81 ? -6.888 8.837 6.031 1.00 84.88 81 MET A C 1
ATOM 618 O O . MET A 1 81 ? -7.255 8.880 7.207 1.00 84.88 81 MET A O 1
ATOM 622 N N . VAL A 1 82 ? -6.469 9.933 5.393 1.00 85.88 82 VAL A N 1
ATOM 623 C CA . VAL A 1 82 ? -6.420 11.253 6.045 1.00 85.88 82 VAL A CA 1
ATOM 624 C C . VAL A 1 82 ? -7.824 11.773 6.369 1.00 85.88 82 VAL A C 1
ATOM 626 O O . VAL A 1 82 ? -8.023 12.363 7.432 1.00 85.88 82 VAL A O 1
ATOM 629 N N . LEU A 1 83 ? -8.814 11.537 5.503 1.00 87.38 83 LEU A N 1
ATOM 630 C CA . LEU A 1 83 ? -10.209 11.894 5.782 1.00 87.38 83 LEU A CA 1
ATOM 631 C C . LEU A 1 83 ? -10.757 11.119 6.990 1.00 87.38 83 LEU A C 1
ATOM 633 O O . LEU A 1 83 ? -11.364 11.724 7.875 1.00 87.38 83 LEU A O 1
ATOM 637 N N . ILE A 1 84 ? -10.482 9.815 7.079 1.00 87.81 84 ILE A N 1
ATOM 638 C CA . ILE A 1 84 ? -10.862 8.986 8.233 1.00 87.81 84 ILE A CA 1
ATOM 639 C C . ILE A 1 84 ? -10.176 9.478 9.507 1.00 87.81 84 ILE A C 1
ATOM 641 O O . ILE A 1 84 ? -10.814 9.530 10.552 1.00 87.81 84 ILE A O 1
ATOM 645 N N . LEU A 1 85 ? -8.907 9.880 9.445 1.00 85.38 85 LEU A N 1
ATOM 646 C CA . LEU A 1 85 ? -8.211 10.456 10.598 1.00 85.38 85 LEU A CA 1
ATOM 647 C C . LEU A 1 85 ? -8.784 11.807 11.032 1.00 85.38 85 LEU A C 1
ATOM 649 O O . LEU A 1 85 ? -8.815 12.104 12.223 1.00 85.38 85 LEU A O 1
ATOM 653 N N . LYS A 1 86 ? -9.230 12.630 10.079 1.00 86.12 86 LYS A N 1
ATOM 654 C CA . LYS A 1 86 ? -9.754 13.971 10.360 1.00 86.12 86 LYS A CA 1
ATOM 655 C C . LYS A 1 86 ? -11.153 13.942 10.980 1.00 86.12 86 LYS A C 1
ATOM 657 O O . LYS A 1 86 ? -11.447 14.776 11.831 1.00 86.12 86 LYS A O 1
ATOM 662 N N . PHE A 1 87 ? -12.012 13.028 10.532 1.00 85.69 87 PHE A N 1
ATOM 663 C CA . PHE A 1 87 ? -13.407 12.933 10.986 1.00 85.69 87 PHE A CA 1
ATOM 664 C C . PHE A 1 87 ? -13.669 11.764 11.944 1.00 85.69 87 PHE A C 1
ATOM 666 O O . PHE A 1 87 ? -14.710 11.723 12.597 1.00 85.69 87 PHE A O 1
ATOM 673 N N . GLY A 1 88 ? -12.751 10.806 12.017 1.00 85.12 88 GLY A N 1
ATOM 674 C CA . GLY A 1 88 ? -12.830 9.626 12.869 1.00 85.12 88 GLY A CA 1
ATOM 675 C C . GLY A 1 88 ? -11.844 9.667 14.034 1.00 85.12 88 GLY A C 1
ATOM 676 O O . GLY A 1 88 ? -11.281 10.699 14.386 1.00 85.12 88 GLY A O 1
ATOM 677 N N . SER A 1 89 ? -11.645 8.506 14.656 1.00 83.88 89 SER A N 1
ATOM 678 C CA . SER A 1 89 ? -10.657 8.300 15.716 1.00 83.88 89 SER A CA 1
ATOM 679 C C . SER A 1 89 ? -9.570 7.330 15.259 1.00 83.88 89 SER A C 1
ATOM 681 O O . SER A 1 89 ? -9.782 6.528 14.344 1.00 83.88 89 SER A O 1
ATOM 683 N N . ALA A 1 90 ? -8.425 7.338 15.947 1.00 82.88 90 ALA A N 1
ATOM 684 C CA . ALA A 1 90 ? -7.328 6.402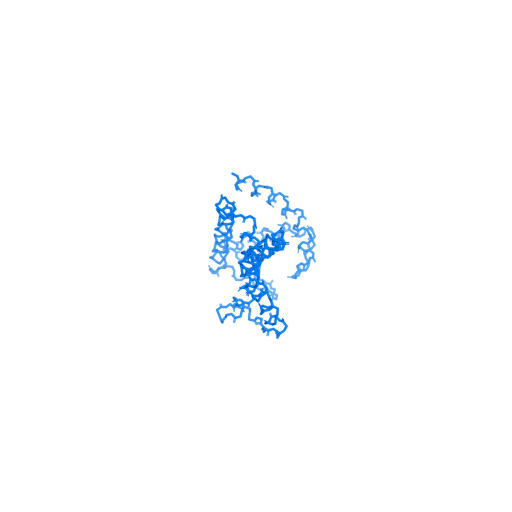 15.687 1.00 82.88 90 ALA A CA 1
ATOM 685 C C . ALA A 1 90 ? -7.778 4.923 15.736 1.00 82.88 90 ALA A C 1
ATOM 687 O O . ALA A 1 90 ? -7.253 4.086 15.005 1.00 82.88 90 ALA A O 1
ATOM 688 N N . ASN A 1 91 ? -8.814 4.613 16.526 1.00 83.31 91 ASN A N 1
ATOM 689 C CA . ASN A 1 91 ? -9.373 3.264 16.639 1.00 83.31 91 ASN A CA 1
ATOM 690 C C . ASN A 1 91 ? -10.090 2.811 15.358 1.00 83.31 91 ASN A C 1
ATOM 692 O O . ASN A 1 91 ? -10.070 1.627 15.032 1.00 83.31 91 ASN A O 1
ATOM 696 N N . ILE A 1 92 ? -10.740 3.728 14.632 1.00 84.94 92 ILE A N 1
ATOM 697 C CA . ILE A 1 92 ? -11.410 3.401 13.362 1.00 84.94 92 ILE A CA 1
ATOM 698 C C . ILE A 1 92 ? -10.367 3.187 12.262 1.00 84.94 92 ILE A C 1
ATOM 700 O O . ILE A 1 92 ? -10.520 2.263 11.466 1.00 84.94 92 ILE A O 1
ATOM 704 N N . LEU A 1 93 ? -9.290 3.982 12.262 1.00 85.44 93 LEU A N 1
ATOM 705 C CA . LEU A 1 93 ? -8.176 3.803 11.331 1.00 85.44 93 LEU A CA 1
ATOM 706 C C . LEU A 1 93 ? -7.531 2.423 11.498 1.00 85.44 93 LEU A C 1
ATOM 708 O O . LEU A 1 93 ? -7.389 1.693 10.522 1.00 85.44 93 LEU A O 1
ATOM 712 N N . PHE A 1 94 ? -7.188 2.047 12.733 1.00 84.12 94 PHE A N 1
ATOM 713 C CA . PHE A 1 94 ? -6.564 0.753 13.008 1.00 84.12 94 PHE A CA 1
ATOM 714 C C . PHE A 1 94 ? -7.463 -0.413 12.578 1.00 84.12 94 PHE A C 1
ATOM 716 O O . PHE A 1 94 ? -6.999 -1.328 11.905 1.00 84.12 94 PHE A O 1
ATOM 723 N N . LEU A 1 95 ? -8.765 -0.330 12.880 1.00 84.00 95 LEU A N 1
ATOM 724 C CA . LEU A 1 95 ? -9.749 -1.323 12.448 1.00 84.00 95 LEU A CA 1
ATOM 725 C C . LEU A 1 95 ? -9.789 -1.462 10.915 1.00 84.00 95 LEU A C 1
ATOM 727 O O . LEU A 1 95 ? -9.831 -2.578 10.403 1.00 84.00 95 LEU A O 1
ATOM 731 N N . SER A 1 96 ? -9.751 -0.342 10.188 1.00 85.31 96 SER A N 1
ATOM 732 C CA . SER A 1 96 ? -9.715 -0.336 8.721 1.00 85.31 96 SER A CA 1
ATOM 733 C C . SER A 1 96 ? -8.450 -1.010 8.184 1.00 85.31 96 SER A C 1
ATOM 735 O O . SER A 1 96 ? -8.540 -1.847 7.287 1.00 85.31 96 SER A O 1
ATOM 737 N N . SER A 1 97 ? -7.284 -0.704 8.762 1.00 85.25 97 SER A N 1
ATOM 738 C CA . SER A 1 97 ? -6.014 -1.331 8.376 1.00 85.25 97 SER A CA 1
ATOM 739 C C . SER A 1 97 ? -6.021 -2.843 8.615 1.00 85.25 97 SER A C 1
ATOM 741 O O . SER A 1 97 ? -5.508 -3.596 7.793 1.00 85.25 97 SER A O 1
ATOM 743 N N . THR A 1 98 ? -6.642 -3.312 9.702 1.00 86.69 98 THR A N 1
ATOM 744 C CA . THR A 1 98 ? -6.760 -4.751 9.985 1.00 86.69 98 THR A CA 1
ATOM 745 C C . THR A 1 98 ? -7.684 -5.471 9.000 1.00 86.69 98 THR A C 1
ATOM 747 O O . THR A 1 98 ? -7.426 -6.624 8.677 1.00 86.69 98 THR A O 1
ATOM 750 N N . ILE A 1 99 ? -8.739 -4.815 8.499 1.00 85.62 99 ILE A N 1
ATOM 751 C CA . ILE A 1 99 ? -9.666 -5.395 7.506 1.00 85.62 99 ILE A CA 1
ATOM 752 C C . ILE A 1 99 ? -9.020 -5.488 6.115 1.00 85.62 99 ILE A C 1
ATOM 754 O O . ILE A 1 99 ? -9.353 -6.386 5.343 1.00 85.62 99 ILE A O 1
ATOM 758 N N . MET A 1 100 ? -8.079 -4.598 5.793 1.00 87.00 100 MET A N 1
ATOM 759 C CA . MET A 1 100 ? -7.420 -4.580 4.485 1.00 87.00 100 MET A CA 1
ATOM 760 C C . MET A 1 100 ? -6.603 -5.852 4.212 1.00 87.00 100 MET A C 1
ATOM 762 O O . MET A 1 100 ? -6.606 -6.341 3.088 1.00 87.00 100 MET A O 1
ATOM 766 N N . VAL A 1 101 ? -5.955 -6.416 5.237 1.00 85.81 101 VAL A N 1
ATOM 767 C CA . VAL A 1 101 ? -5.129 -7.634 5.125 1.00 85.81 101 VAL A CA 1
ATOM 768 C C . VAL A 1 101 ? -5.931 -8.853 4.630 1.00 85.81 101 VAL A C 1
ATOM 770 O 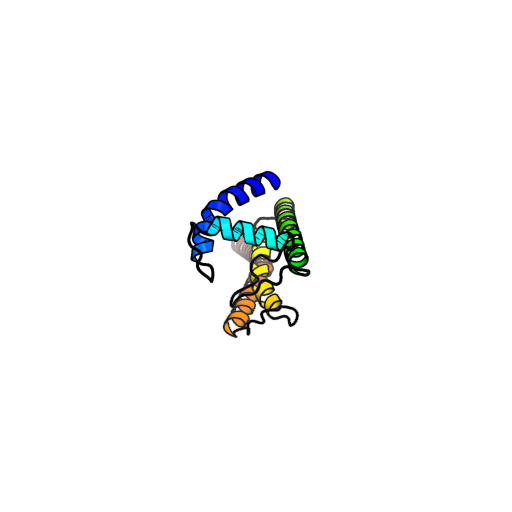O . VAL A 1 101 ? -5.598 -9.381 3.570 1.00 85.81 101 VAL A O 1
ATOM 773 N N . PRO A 1 102 ? -7.009 -9.302 5.307 1.00 85.06 102 PRO A N 1
ATOM 774 C CA . PRO A 1 102 ? -7.814 -10.428 4.833 1.00 85.06 102 PRO A CA 1
ATOM 775 C C . PRO A 1 102 ? -8.529 -10.111 3.514 1.00 85.06 102 PRO A C 1
ATOM 777 O O . PRO A 1 102 ? -8.680 -10.992 2.673 1.00 85.06 102 PRO A O 1
ATOM 780 N N . LEU A 1 103 ? -8.934 -8.854 3.292 1.00 84.12 103 LEU A N 1
ATOM 781 C CA . LEU A 1 103 ? -9.529 -8.449 2.019 1.00 84.12 103 LEU A CA 1
ATOM 782 C C . LEU A 1 103 ? -8.542 -8.620 0.856 1.00 84.12 103 LEU A C 1
ATOM 784 O O . LEU A 1 103 ? -8.953 -9.049 -0.217 1.00 84.12 103 LEU A O 1
ATOM 788 N N . GLY A 1 104 ? -7.255 -8.341 1.086 1.00 85.44 104 GLY A N 1
ATOM 789 C CA . GLY A 1 104 ? -6.178 -8.623 0.141 1.00 85.44 104 GLY A CA 1
ATOM 790 C C . GLY A 1 104 ? -6.122 -10.105 -0.218 1.00 85.44 104 GLY A C 1
ATOM 791 O O . GLY A 1 104 ? -6.245 -10.440 -1.390 1.00 85.44 104 GLY A O 1
ATOM 792 N N . HIS A 1 105 ? -6.051 -10.995 0.777 1.00 81.31 105 HIS A N 1
ATOM 793 C CA . HIS A 1 105 ? -6.039 -12.447 0.538 1.00 81.31 105 HIS A CA 1
ATOM 794 C C . HIS A 1 105 ? -7.254 -12.935 -0.269 1.00 81.31 105 HIS A C 1
ATOM 796 O O . HIS A 1 105 ? -7.106 -13.778 -1.150 1.00 81.31 105 HIS A O 1
ATOM 802 N N . VAL A 1 106 ? -8.449 -12.384 -0.027 1.00 81.62 106 VAL A N 1
ATOM 803 C CA . VAL A 1 106 ? -9.641 -12.703 -0.835 1.00 81.62 106 VAL A CA 1
ATOM 804 C C . VAL A 1 106 ? -9.553 -12.105 -2.243 1.00 81.62 106 VAL A C 1
ATOM 806 O O . VAL A 1 106 ? -9.994 -12.738 -3.197 1.00 81.62 106 VAL A O 1
ATOM 809 N N . ALA A 1 107 ? -8.987 -10.907 -2.400 1.00 82.00 107 ALA A N 1
ATOM 810 C CA . ALA A 1 107 ? -8.829 -10.262 -3.701 1.00 82.00 107 ALA A CA 1
ATOM 811 C C . ALA A 1 107 ? -7.857 -11.030 -4.613 1.00 82.00 107 ALA A C 1
ATOM 813 O O . ALA A 1 107 ? -8.172 -11.226 -5.786 1.00 82.00 107 ALA A O 1
ATOM 814 N N . PHE A 1 108 ? -6.743 -11.531 -4.068 1.00 75.94 108 PHE A N 1
ATOM 815 C CA . PHE A 1 108 ? -5.798 -12.395 -4.790 1.00 75.94 108 PHE A CA 1
ATOM 816 C C . PHE A 1 108 ? -6.398 -13.774 -5.138 1.00 75.94 108 PHE A C 1
ATOM 818 O O . PHE A 1 108 ? -5.977 -14.407 -6.101 1.00 75.94 108 PHE A O 1
ATOM 825 N N . ALA A 1 109 ? -7.445 -14.214 -4.426 1.00 77.38 109 ALA A N 1
ATOM 826 C CA . ALA A 1 109 ? -8.192 -15.436 -4.744 1.00 77.38 109 ALA A CA 1
ATOM 827 C C . ALA A 1 109 ? -9.096 -15.312 -5.985 1.00 77.38 109 ALA A C 1
ATOM 829 O O . ALA A 1 109 ? -9.598 -16.320 -6.494 1.00 77.38 109 ALA A O 1
ATOM 830 N N . LEU A 1 110 ? -9.401 -14.086 -6.429 1.00 76.50 110 LEU A N 1
ATOM 831 C CA . LEU A 1 110 ? -10.378 -13.865 -7.490 1.00 76.50 110 LEU A CA 1
ATOM 832 C C . LEU A 1 110 ? -9.805 -14.253 -8.861 1.00 76.50 110 LEU A C 1
ATOM 834 O O . LEU A 1 110 ? -8.659 -13.940 -9.181 1.00 76.50 110 LEU A O 1
ATOM 838 N N . PRO A 1 111 ? -10.624 -14.852 -9.746 1.00 66.69 111 PRO A N 1
ATOM 839 C CA . PRO A 1 111 ? -10.159 -15.392 -11.025 1.00 66.69 111 PRO A CA 1
ATOM 840 C C . PRO A 1 111 ? -9.679 -14.330 -12.027 1.00 66.69 111 PRO A C 1
ATOM 842 O O . PRO A 1 111 ? -9.162 -14.700 -13.081 1.00 66.69 111 PRO A O 1
ATOM 845 N N . PHE A 1 112 ? -9.873 -13.047 -11.708 1.00 68.69 112 PHE A N 1
ATOM 846 C CA . PHE A 1 112 ? -9.472 -11.883 -12.497 1.00 68.69 112 PHE A CA 1
ATOM 847 C C . PHE A 1 112 ? -7.989 -11.508 -12.316 1.00 68.69 112 PHE A C 1
ATOM 849 O O . PHE A 1 112 ? -7.457 -10.762 -13.134 1.00 68.69 112 PHE A O 1
ATOM 856 N N . MET A 1 113 ? -7.315 -12.009 -11.274 1.00 70.38 113 MET A N 1
ATOM 857 C CA . MET A 1 113 ? -5.924 -11.656 -10.990 1.00 70.38 113 MET A CA 1
ATOM 858 C C . MET A 1 113 ? -4.935 -12.617 -11.686 1.00 70.38 113 MET A C 1
ATOM 860 O O . MET A 1 113 ? -5.162 -13.830 -11.647 1.00 70.38 113 MET A O 1
ATOM 864 N N . PRO A 1 114 ? -3.868 -12.107 -12.345 1.00 55.03 114 PRO A N 1
ATOM 865 C CA . PRO A 1 114 ? -2.950 -12.922 -13.151 1.00 55.03 114 PRO A CA 1
ATOM 866 C C . PRO A 1 114 ? -2.086 -13.911 -12.353 1.00 55.03 114 PRO A C 1
ATOM 868 O O . PRO A 1 114 ? -1.615 -14.881 -12.939 1.00 55.03 114 PRO A O 1
ATOM 871 N N . GLU A 1 115 ? -1.954 -13.739 -11.036 1.00 60.16 115 GLU A N 1
ATOM 872 C CA . GLU A 1 115 ? -1.231 -14.658 -10.149 1.00 60.16 115 GLU A CA 1
ATOM 873 C C . GLU A 1 115 ? -2.212 -15.245 -9.129 1.00 60.16 115 GLU A C 1
ATOM 875 O O . GLU A 1 115 ? -2.561 -14.613 -8.133 1.00 60.16 115 GLU A O 1
ATOM 880 N N . ARG A 1 116 ? -2.760 -16.427 -9.435 1.00 56.78 116 ARG A N 1
ATOM 881 C CA . ARG A 1 116 ? -3.668 -17.130 -8.522 1.00 56.78 116 ARG A CA 1
ATOM 882 C C . ARG A 1 116 ? -2.842 -17.920 -7.524 1.00 56.78 116 ARG A C 1
ATOM 884 O O . ARG A 1 116 ? -2.483 -19.066 -7.797 1.00 56.78 116 ARG A O 1
ATOM 891 N N . ASP A 1 117 ? -2.606 -17.335 -6.362 1.00 62.00 117 ASP A N 1
ATOM 892 C CA . ASP A 1 117 ? -2.085 -18.099 -5.240 1.00 62.00 117 ASP A CA 1
ATOM 893 C C . ASP A 1 117 ? -3.170 -19.040 -4.707 1.00 62.00 117 ASP A C 1
ATOM 895 O O . ASP A 1 117 ? -4.318 -18.658 -4.447 1.00 62.00 117 ASP A O 1
ATOM 899 N N . PHE A 1 118 ? -2.818 -20.317 -4.573 1.00 59.62 118 PHE A N 1
ATOM 900 C CA . PHE A 1 118 ? -3.677 -21.317 -3.952 1.00 59.62 118 PHE A CA 1
ATOM 901 C C . PHE A 1 118 ? -3.805 -20.979 -2.466 1.00 59.62 118 PHE A C 1
ATOM 903 O O . PHE A 1 118 ? -2.869 -21.190 -1.699 1.00 59.62 118 PHE A O 1
ATOM 910 N N . LEU A 1 119 ? -4.969 -20.452 -2.061 1.00 63.34 119 LEU A N 1
ATOM 911 C CA . LEU A 1 119 ? -5.248 -20.130 -0.660 1.00 63.34 119 LEU A CA 1
ATOM 912 C C . LEU A 1 119 ? -4.934 -21.334 0.227 1.00 63.34 119 LEU A C 1
ATOM 914 O O . LEU A 1 119 ? -5.641 -22.349 0.194 1.00 63.34 119 LEU A O 1
ATOM 918 N N . GLN A 1 120 ? -3.896 -21.211 1.052 1.00 73.69 120 GLN A N 1
ATOM 919 C CA . GLN A 1 120 ? -3.610 -22.224 2.047 1.00 73.69 120 GLN A CA 1
ATOM 920 C C . GLN A 1 120 ? -4.691 -22.181 3.127 1.00 73.69 120 GLN A C 1
ATOM 922 O O . GLN A 1 120 ? -5.213 -21.131 3.510 1.00 73.69 120 GLN A O 1
ATOM 927 N N . VAL A 1 121 ? -5.022 -23.354 3.662 1.00 75.25 121 VAL A N 1
ATOM 928 C CA . VAL A 1 121 ? -6.026 -23.498 4.728 1.00 75.25 121 VAL A CA 1
ATOM 929 C C . VAL A 1 121 ? -5.639 -22.680 5.975 1.00 75.25 121 VAL A C 1
ATOM 931 O O . VAL A 1 121 ? -6.514 -22.206 6.702 1.00 75.25 121 VAL A O 1
ATOM 934 N N . SER A 1 122 ? -4.338 -22.445 6.190 1.00 77.94 122 SER A N 1
ATOM 935 C CA . SER A 1 122 ? -3.806 -21.551 7.227 1.00 77.94 122 SER A CA 1
ATOM 936 C C . SER A 1 122 ? -4.268 -20.101 7.071 1.00 77.94 122 SER A C 1
ATOM 938 O O . SER A 1 122 ? -4.629 -19.474 8.069 1.00 77.94 122 SER A O 1
ATOM 940 N N . ASP A 1 123 ? -4.328 -19.585 5.843 1.00 77.75 123 ASP A N 1
ATOM 941 C CA . ASP A 1 123 ? -4.702 -18.193 5.572 1.00 77.75 123 ASP A CA 1
ATOM 942 C C . ASP A 1 123 ? -6.199 -17.993 5.793 1.00 77.75 123 ASP A C 1
ATOM 944 O O . ASP A 1 123 ? -6.621 -17.029 6.433 1.00 77.75 123 ASP A O 1
ATOM 948 N N . VAL A 1 124 ? -7.011 -18.967 5.369 1.00 83.69 124 VAL A N 1
ATOM 949 C CA . VAL A 1 124 ? -8.460 -18.985 5.627 1.00 83.69 124 VAL A CA 1
ATOM 950 C C . VAL A 1 124 ? -8.748 -18.978 7.129 1.00 83.69 124 VAL A C 1
ATOM 952 O O . VAL A 1 124 ? -9.587 -18.206 7.600 1.00 83.69 124 VAL A O 1
ATOM 955 N N . MET A 1 125 ? -8.026 -19.793 7.903 1.00 85.69 125 MET A N 1
ATOM 956 C CA . MET A 1 125 ? -8.158 -19.818 9.360 1.00 85.69 125 MET A CA 1
ATOM 957 C C . MET A 1 125 ? -7.768 -18.469 9.985 1.00 85.69 125 MET A C 1
ATOM 959 O O . MET A 1 125 ? -8.494 -17.962 10.844 1.00 85.69 125 MET A O 1
ATOM 963 N N . GLY A 1 126 ? -6.681 -17.848 9.514 1.00 83.25 126 GLY A N 1
ATOM 964 C CA . GLY A 1 126 ? -6.263 -16.509 9.937 1.00 83.25 126 GLY A CA 1
ATOM 965 C C . GLY A 1 126 ? -7.332 -15.444 9.677 1.00 83.25 126 GLY A C 1
ATOM 966 O O . GLY A 1 126 ? -7.658 -14.661 10.573 1.00 83.25 126 GLY A O 1
ATOM 967 N N . MET A 1 127 ? -7.959 -15.464 8.497 1.00 83.25 127 MET A N 1
ATOM 968 C CA . MET A 1 127 ? -9.051 -14.544 8.160 1.00 83.25 127 MET A CA 1
ATOM 969 C C . MET A 1 127 ? -10.253 -14.697 9.102 1.00 83.25 127 MET A C 1
ATOM 971 O O . MET A 1 127 ? -10.791 -13.695 9.577 1.00 83.25 127 MET A O 1
ATOM 975 N N . VAL A 1 128 ? -10.654 -15.930 9.433 1.00 86.38 128 VAL A N 1
ATOM 976 C CA . VAL A 1 128 ? -11.775 -16.188 10.359 1.00 86.38 128 VAL A CA 1
ATOM 977 C C . VAL A 1 128 ? -11.452 -15.707 11.779 1.00 86.38 128 VAL A C 1
ATOM 979 O O . VAL A 1 128 ? -12.297 -15.090 12.438 1.00 86.38 128 VAL A O 1
ATOM 982 N N . VAL A 1 129 ? -10.223 -15.928 12.252 1.00 88.44 129 VAL A N 1
ATOM 983 C CA . VAL A 1 129 ? -9.779 -15.465 13.578 1.00 88.44 129 VAL A CA 1
ATOM 984 C C . VAL A 1 129 ? -9.767 -13.935 13.649 1.00 88.44 129 VAL A C 1
ATOM 986 O O . VAL A 1 129 ? -10.307 -13.361 14.594 1.00 88.44 129 VAL A O 1
ATOM 989 N N . ILE A 1 130 ? -9.235 -13.256 12.631 1.00 86.81 130 ILE A N 1
ATOM 990 C CA . ILE A 1 130 ? -9.211 -11.787 12.583 1.00 86.81 130 ILE A CA 1
ATOM 991 C C . ILE A 1 130 ? -10.636 -11.217 12.524 1.00 86.81 130 ILE A C 1
ATOM 993 O O . ILE A 1 130 ? -10.968 -10.312 13.294 1.00 86.81 130 ILE A O 1
ATOM 997 N N . MET A 1 131 ? -11.510 -11.770 11.675 1.00 83.94 131 MET A N 1
ATOM 998 C CA . MET A 1 131 ? -12.902 -11.314 11.569 1.00 83.94 131 MET A CA 1
ATOM 999 C C . MET A 1 131 ? -13.678 -11.526 12.874 1.00 83.94 131 MET A C 1
ATOM 1001 O O . MET A 1 131 ? -14.390 -10.624 13.322 1.00 83.94 131 MET A O 1
ATOM 1005 N N . SER A 1 132 ? -13.501 -12.671 13.537 1.00 86.25 132 SER A N 1
ATOM 1006 C CA . SER A 1 132 ? -14.136 -12.931 14.835 1.00 86.25 132 SER A CA 1
ATOM 1007 C C . SER A 1 132 ? -13.614 -11.994 15.934 1.00 86.25 132 SER A C 1
ATOM 1009 O O . SER A 1 132 ? -14.413 -11.440 16.694 1.00 86.25 132 SER A O 1
ATOM 1011 N N . GLY A 1 133 ? -12.307 -11.715 15.966 1.00 84.50 133 GLY A N 1
ATOM 1012 C CA . GLY A 1 133 ? -11.701 -10.731 16.866 1.00 84.50 133 GLY A CA 1
ATOM 1013 C C . GLY A 1 133 ? -12.243 -9.311 16.661 1.00 84.50 133 GLY A C 1
ATOM 1014 O O . GLY A 1 133 ? -12.538 -8.616 17.634 1.00 84.50 133 GLY A O 1
ATOM 1015 N N . LEU A 1 134 ? -12.455 -8.891 15.410 1.00 81.94 134 LEU A N 1
ATOM 1016 C CA . LEU A 1 134 ? -13.021 -7.577 15.071 1.00 81.94 134 LEU A CA 1
ATOM 1017 C C . LEU A 1 134 ? -14.488 -7.442 15.506 1.00 81.94 134 LEU A C 1
ATOM 1019 O O . LEU A 1 134 ? -14.881 -6.404 16.052 1.00 81.94 134 LEU A O 1
ATOM 1023 N N . VAL A 1 135 ? -15.286 -8.498 15.317 1.00 82.75 135 VAL A N 1
ATOM 1024 C CA . VAL A 1 135 ? -16.677 -8.572 15.795 1.00 82.75 135 VAL A CA 1
ATOM 1025 C C . VAL A 1 135 ? -16.704 -8.475 17.322 1.00 82.75 135 VAL A C 1
ATOM 1027 O O . VAL A 1 135 ? -17.410 -7.628 17.875 1.00 82.75 135 VAL A O 1
ATOM 1030 N N . LEU A 1 136 ? -15.875 -9.258 18.015 1.00 83.81 136 LEU A N 1
ATOM 1031 C CA . LEU A 1 136 ? -15.755 -9.193 19.472 1.00 83.81 136 LEU A CA 1
ATOM 1032 C C . LEU A 1 136 ? -15.275 -7.825 19.959 1.00 83.81 136 LEU A C 1
ATOM 1034 O O . LEU A 1 136 ? -15.792 -7.338 20.957 1.00 83.81 136 LEU A O 1
ATOM 1038 N N . TYR A 1 137 ? -14.347 -7.163 19.271 1.00 78.50 137 TYR A N 1
ATOM 1039 C CA . TYR A 1 137 ? -13.897 -5.822 19.648 1.00 78.50 137 TYR A CA 1
ATOM 1040 C C . TYR A 1 137 ? -15.025 -4.783 19.522 1.00 78.50 137 TYR A C 1
ATOM 1042 O O . TYR A 1 137 ? -15.239 -3.979 20.432 1.00 78.50 137 TYR A O 1
ATOM 1050 N N . ARG A 1 138 ? -15.796 -4.823 18.428 1.00 77.94 138 ARG A N 1
ATOM 1051 C CA . ARG A 1 138 ? -16.919 -3.900 18.179 1.00 77.94 138 ARG A CA 1
ATOM 1052 C C . ARG A 1 138 ? -18.083 -4.119 19.147 1.00 77.94 138 ARG A C 1
ATOM 1054 O O . ARG A 1 138 ? -18.545 -3.163 19.770 1.00 77.94 138 ARG A O 1
ATOM 1061 N N . PHE A 1 139 ? -18.535 -5.359 19.314 1.00 78.94 139 PHE A N 1
ATOM 1062 C CA . PHE A 1 139 ? -19.655 -5.681 20.208 1.00 78.94 139 PHE A CA 1
ATOM 1063 C C . PHE A 1 139 ? -19.235 -5.768 21.681 1.00 78.94 139 PHE A C 1
ATOM 1065 O O . PHE A 1 139 ? -20.030 -5.477 22.578 1.00 78.94 139 PHE A O 1
ATOM 1072 N N . GLY A 1 140 ? -17.968 -6.077 21.943 1.00 71.75 140 GLY A N 1
ATOM 1073 C CA . GLY A 1 140 ? -17.346 -6.088 23.263 1.00 71.75 140 GLY A CA 1
ATOM 1074 C C . GLY A 1 140 ? -17.394 -4.732 23.945 1.00 71.75 140 GLY A C 1
ATOM 1075 O O . GLY A 1 140 ? -17.707 -4.676 25.127 1.00 71.75 140 GLY A O 1
ATOM 1076 N N . GLN A 1 141 ? -17.205 -3.623 23.223 1.00 64.69 141 GLN A N 1
ATOM 1077 C CA . GLN A 1 141 ? -17.369 -2.291 23.824 1.00 64.69 141 GLN A CA 1
ATOM 1078 C C . GLN A 1 141 ? -18.815 -2.029 24.282 1.00 64.69 141 GLN A C 1
ATOM 1080 O O . GLN A 1 141 ? -19.032 -1.458 25.355 1.00 64.69 141 GLN A O 1
ATOM 1085 N N . GLY A 1 142 ? -19.808 -2.522 23.533 1.00 62.03 142 GLY A N 1
ATOM 1086 C CA . GLY A 1 142 ? -21.215 -2.492 23.946 1.00 62.03 142 GLY A CA 1
ATOM 1087 C C . GLY A 1 142 ? -21.476 -3.344 25.193 1.00 62.03 142 GLY A C 1
ATOM 1088 O O . GLY A 1 142 ? -22.131 -2.892 26.138 1.00 62.03 142 GLY A O 1
ATOM 1089 N N . MET A 1 143 ? -20.896 -4.546 25.243 1.00 58.50 143 MET A N 1
ATOM 1090 C CA . MET A 1 143 ? -21.016 -5.463 26.380 1.00 58.50 143 MET A CA 1
ATOM 1091 C C . MET A 1 143 ? -20.281 -4.967 27.632 1.00 58.50 143 MET A C 1
ATOM 1093 O O . MET A 1 143 ? -20.820 -5.078 28.729 1.00 58.50 143 MET A O 1
ATOM 1097 N N . VAL A 1 144 ? -19.104 -4.352 27.496 1.00 64.25 144 VAL A N 1
ATOM 1098 C CA . VAL A 1 144 ? -18.327 -3.782 28.611 1.00 64.25 144 VAL A CA 1
ATOM 1099 C C . VAL A 1 144 ? -19.019 -2.542 29.179 1.00 64.25 144 VAL A C 1
ATOM 1101 O O . VAL A 1 144 ? -19.099 -2.393 30.399 1.00 64.25 144 VAL A O 1
ATOM 1104 N N . CYS A 1 145 ? -19.601 -1.681 28.337 1.00 59.41 145 CYS A N 1
ATOM 1105 C CA . CYS A 1 145 ? -20.376 -0.530 28.810 1.00 59.41 145 CYS A CA 1
ATOM 1106 C C . CYS A 1 145 ? -21.669 -0.965 29.529 1.00 59.41 145 CYS A C 1
ATOM 1108 O O . CYS A 1 145 ? -22.023 -0.410 30.576 1.00 59.41 145 CYS A O 1
ATOM 1110 N N . SER A 1 146 ? -22.352 -1.990 29.008 1.00 60.84 146 SER A N 1
ATOM 1111 C CA . SER A 1 146 ? -23.527 -2.590 29.651 1.00 60.84 146 SER A CA 1
ATOM 1112 C C . SER A 1 146 ? -23.157 -3.278 30.973 1.00 60.84 146 SER A C 1
ATOM 1114 O O . SER A 1 146 ? -23.768 -3.020 32.012 1.00 60.84 146 SER A O 1
ATOM 1116 N N . GLY A 1 147 ? -22.075 -4.060 30.976 1.00 62.09 147 GLY A N 1
ATOM 1117 C CA . GLY A 1 147 ? -21.533 -4.746 32.146 1.00 62.09 147 GLY A CA 1
ATOM 1118 C C . GLY A 1 147 ? -21.079 -3.784 33.242 1.00 62.09 147 GLY A C 1
ATOM 1119 O O . GLY A 1 147 ? -21.422 -3.985 34.405 1.00 62.09 147 GLY A O 1
ATOM 1120 N N . SER A 1 148 ? -20.406 -2.686 32.886 1.00 61.41 148 SER A N 1
ATOM 1121 C CA . SER A 1 148 ? -19.989 -1.644 33.832 1.00 61.41 148 SER A CA 1
ATOM 1122 C C . SER A 1 148 ? -21.189 -0.922 34.454 1.00 61.41 148 SER A C 1
ATOM 1124 O O . SER A 1 148 ? -21.232 -0.731 35.670 1.00 61.41 148 SER A O 1
ATOM 1126 N N . ARG A 1 149 ? -22.237 -0.618 33.671 1.00 62.84 149 ARG A N 1
ATOM 1127 C CA . ARG A 1 149 ? -23.497 -0.060 34.202 1.00 62.84 149 ARG A CA 1
ATOM 1128 C C . ARG A 1 149 ? -24.216 -1.026 35.144 1.00 62.84 149 ARG A C 1
ATOM 1130 O O . ARG A 1 149 ? -24.705 -0.605 36.195 1.00 62.84 149 ARG A O 1
ATOM 1137 N N . ILE A 1 150 ? -24.274 -2.312 34.802 1.00 66.75 150 ILE A N 1
ATOM 1138 C CA . ILE A 1 150 ? -24.878 -3.353 35.648 1.00 66.75 150 ILE A CA 1
ATOM 1139 C C . ILE A 1 150 ? -24.075 -3.520 36.942 1.00 66.75 150 ILE A C 1
ATOM 1141 O O . ILE A 1 150 ? -24.654 -3.611 38.027 1.00 66.75 150 ILE A O 1
ATOM 1145 N N . TRP A 1 151 ? -22.750 -3.503 36.853 1.00 62.44 151 TRP A N 1
ATOM 1146 C CA . TRP A 1 151 ? -21.867 -3.645 38.002 1.00 62.44 151 TRP A CA 1
ATOM 1147 C C . TRP A 1 151 ? -21.888 -2.409 38.911 1.00 62.44 151 TRP A C 1
ATOM 1149 O O . TRP A 1 151 ? -21.985 -2.549 40.130 1.00 62.44 151 TRP A O 1
ATOM 1159 N N . ALA A 1 152 ? -21.941 -1.202 38.341 1.00 66.94 152 ALA A N 1
ATOM 1160 C CA . ALA A 1 152 ? -22.155 0.043 39.078 1.00 66.94 152 ALA A CA 1
ATOM 1161 C C . ALA A 1 152 ? -23.511 0.049 39.807 1.00 66.94 152 ALA A C 1
ATOM 1163 O O . ALA A 1 152 ? -23.572 0.388 40.990 1.00 66.94 152 ALA A O 1
ATOM 1164 N N . ARG A 1 153 ? -24.590 -0.419 39.160 1.00 66.69 153 ARG A N 1
ATOM 1165 C CA . ARG A 1 153 ? -25.912 -0.587 39.800 1.00 66.69 153 ARG A CA 1
ATOM 1166 C C . ARG A 1 153 ? -25.892 -1.628 40.922 1.00 66.69 153 ARG A C 1
ATOM 1168 O O . ARG A 1 153 ? -26.483 -1.397 41.977 1.00 66.69 153 ARG A O 1
ATOM 1175 N N . ARG A 1 154 ? -25.194 -2.753 40.736 1.00 68.12 154 ARG A N 1
ATOM 1176 C CA . ARG A 1 154 ? -25.025 -3.783 41.779 1.00 68.12 154 ARG A CA 1
ATOM 1177 C C . ARG A 1 154 ? -24.214 -3.262 42.967 1.00 68.12 154 ARG A C 1
ATOM 1179 O O . ARG A 1 154 ? -24.569 -3.535 44.112 1.00 68.12 154 ARG A O 1
ATOM 1186 N N . ARG A 1 155 ? -23.178 -2.462 42.716 1.00 67.94 155 ARG A N 1
ATOM 1187 C CA . ARG A 1 155 ? -22.356 -1.836 43.758 1.00 67.94 155 ARG A CA 1
ATOM 1188 C C . ARG A 1 155 ? -23.128 -0.747 44.521 1.00 67.94 155 ARG A C 1
ATOM 1190 O O . ARG A 1 155 ? -23.014 -0.676 45.740 1.00 67.94 155 ARG A O 1
ATOM 1197 N N . ALA A 1 156 ? -23.976 0.027 43.839 1.00 62.50 156 ALA A N 1
ATOM 1198 C CA . ALA A 1 156 ? -24.879 0.993 44.472 1.0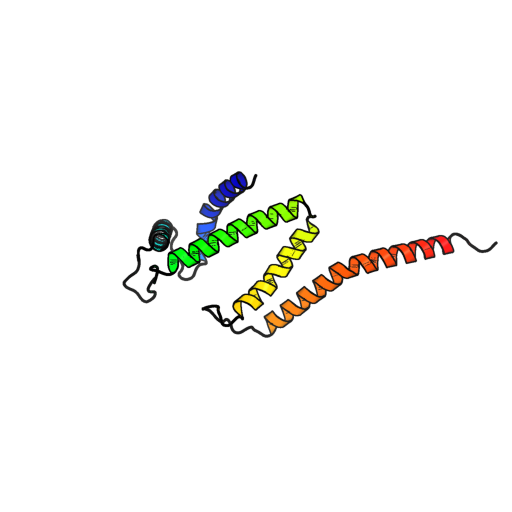0 62.50 156 ALA A CA 1
ATOM 1199 C C . ALA A 1 156 ? -25.951 0.314 45.347 1.00 62.50 156 ALA A C 1
ATOM 1201 O O . ALA A 1 156 ? -26.223 0.783 46.450 1.00 62.50 156 ALA A O 1
ATOM 1202 N N . ARG A 1 157 ? -26.506 -0.828 44.909 1.00 63.22 157 ARG A N 1
ATOM 1203 C CA . ARG A 1 157 ? -27.426 -1.636 45.732 1.00 63.22 157 ARG A CA 1
ATOM 1204 C C . ARG A 1 157 ? -26.745 -2.259 46.951 1.00 63.22 157 ARG A C 1
ATOM 1206 O O . ARG A 1 157 ? -27.357 -2.285 48.004 1.00 63.22 157 ARG A O 1
ATOM 1213 N N . ARG A 1 158 ? -25.483 -2.694 46.853 1.00 62.97 158 ARG A N 1
ATOM 1214 C CA . ARG A 1 158 ? -24.728 -3.206 48.015 1.00 62.97 158 ARG A CA 1
ATOM 1215 C C . ARG A 1 158 ? -24.384 -2.141 49.066 1.00 62.97 158 ARG A C 1
ATOM 1217 O O . ARG A 1 158 ? -24.165 -2.506 50.210 1.00 62.97 158 ARG A O 1
ATOM 1224 N N . ARG A 1 159 ? -24.318 -0.852 48.703 1.00 59.81 159 ARG A N 1
ATOM 1225 C CA . ARG A 1 159 ? -24.081 0.249 49.662 1.00 59.81 159 ARG A CA 1
ATOM 1226 C C . ARG A 1 159 ? -25.339 0.704 50.408 1.00 59.81 159 ARG A C 1
ATOM 1228 O O . ARG A 1 159 ? -25.211 1.335 51.448 1.00 59.81 159 ARG A O 1
ATOM 1235 N N . ARG A 1 160 ? -26.535 0.380 49.909 1.00 60.06 160 ARG A N 1
ATOM 1236 C CA . ARG A 1 160 ? -27.785 0.482 50.673 1.00 60.06 160 ARG A CA 1
ATOM 1237 C C . ARG A 1 160 ? -28.006 -0.855 51.383 1.00 60.06 160 ARG A C 1
ATOM 1239 O O . ARG A 1 160 ? -28.698 -1.721 50.859 1.00 60.06 160 ARG A O 1
ATOM 1246 N N . GLY A 1 161 ? -27.328 -1.051 52.513 1.00 53.12 161 GLY A N 1
ATOM 1247 C CA . GLY A 1 161 ? -27.660 -2.138 53.438 1.00 53.12 161 GLY A CA 1
ATOM 1248 C C . GLY A 1 161 ? -29.102 -1.992 53.951 1.00 53.12 161 GLY A C 1
ATOM 1249 O O . GLY A 1 161 ? -29.657 -0.893 53.848 1.00 53.12 161 GLY A O 1
ATOM 1250 N N . PRO A 1 162 ? -29.728 -3.085 54.424 1.00 59.09 162 PRO A N 1
ATOM 1251 C CA . PRO A 1 162 ? -31.092 -3.045 54.950 1.00 59.09 162 PRO A CA 1
ATOM 1252 C C . PRO A 1 162 ? -31.184 -2.104 56.171 1.00 59.09 162 PRO A C 1
ATOM 1254 O O . PRO A 1 162 ? -30.151 -1.872 56.805 1.00 59.09 162 PRO A O 1
ATOM 1257 N N . PRO A 1 163 ? -32.373 -1.532 56.451 1.00 58.50 163 PRO A N 1
ATOM 1258 C CA . PRO A 1 163 ? -32.615 -0.717 57.644 1.00 58.50 163 PRO A CA 1
ATOM 1259 C C . PRO A 1 163 ? -32.413 -1.506 58.941 1.00 58.50 163 PRO A C 1
ATOM 1261 O O . PRO A 1 163 ? -32.624 -2.742 58.920 1.00 58.50 163 PRO A O 1
#

Foldseek 3Di:
DVVVVVVVVVVVVVVVVQVVLCPDVVRDDPVCSVVVVVCLVCLLVVHFPCCDDPDGDRSPPCVVVVVVVVVVVVVVVVVVLVVCVVVHPPVVSVLVVLLVVLVVVVVLCDPPDPDNDDDDPVSVVVSVVSVVVSVCVVVVVVVVVVVVVVVVVVVVVVVPDPD

Secondary structure (DSSP, 8-state):
-HHHHHHHHHHHHHHHHHHHHHHSSSPPPTTTHHHHHHHHHHHHTT-----SSSS----TTHHHHHHHHHHHHHHHHHHHHHHHHHHS-HHHHHHHHHHHHHHHHHHHTSTTSSS-----HHHHHHHHHHHHHHHHHHHHHHHHHHHHHHHHHHHHHHHS---

pLDDT: mean 76.77, std 10.47, range [51.28, 90.94]

Organism: Heterosigma akashiwo (NCBI:txid2829)

Radius of gyration: 24.97 Å; chains: 1; bounding box: 58×42×83 Å

InterPro domains:
  IPR013936 Chloroquine-resistance transporter-like [PF08627] (1-137)
  IPR013936 Chloroquine-resistance transporter-like [PTHR31326] (1-141)

Sequence (163 aa):
LNGWTAVFQFAFALPLALPAALAGEPPVSPSELPRNLWQGLLCFCGVNSQTEGSHMDHCYPTGPIFVTLYLAFNIGYNILMVLILKFGSANILFLSSTIMVPLGHVAFALPFMPERDFLQVSDVMGMVVIMSGLVLYRFGQGMVCSGSRIWARRRARRRRGPP